Protein AF-A0A1M7YVR8-F1 (afdb_monomer_lite)

Secondary structure (DSSP, 8-state):
----HHHHHHHHHTT-SSPPPHHHHHHHHHHHHH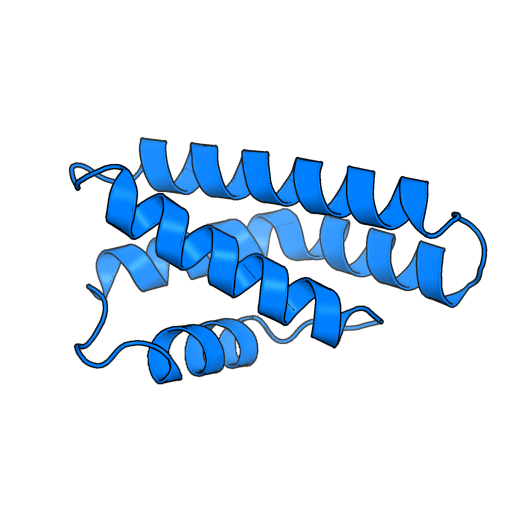HHHHHHHHHHHHHTTSS-HHHHHHHHHHHHHHHHHHHHHH--S-HHHHHHHHHHHHHHHHHHH-

Organism: NCBI:txid1117707

Foldseek 3Di:
DADDLVVLLVVLQVPDPDGDPPQLSVQLSVLCVVCRVVLQVLLVCVVVVVDDPVVSVVSLVVSLVSSLVSSVVSDPDDSVVSNSSSVSSSVVSVVVSD

Structure (mmCIF, N/CA/C/O backbone):
data_AF-A0A1M7YVR8-F1
#
_entry.id   AF-A0A1M7YVR8-F1
#
loop_
_atom_site.group_PDB
_atom_site.id
_atom_site.type_symbol
_atom_site.label_atom_id
_atom_site.label_alt_id
_atom_site.label_comp_id
_atom_site.label_asym_id
_atom_site.label_entity_id
_atom_site.label_seq_id
_atom_site.pdbx_PDB_ins_code
_atom_site.Cartn_x
_atom_site.Cartn_y
_atom_site.Cartn_z
_atom_site.occupancy
_atom_site.B_iso_or_equiv
_atom_site.auth_seq_id
_atom_site.auth_comp_id
_atom_site.auth_asym_id
_atom_site.auth_atom_id
_atom_site.pdbx_PDB_model_num
ATOM 1 N N . MET A 1 1 ? -0.556 -6.176 14.663 1.00 82.00 1 MET A N 1
ATOM 2 C CA . MET A 1 1 ? -0.876 -6.859 13.388 1.00 82.00 1 MET A CA 1
ATOM 3 C C . MET A 1 1 ? 0.423 -7.009 12.608 1.00 82.00 1 MET A C 1
ATOM 5 O O . MET A 1 1 ? 1.267 -6.149 12.797 1.00 82.00 1 MET A O 1
ATOM 9 N N . HIS A 1 2 ? 0.621 -8.069 11.817 1.00 87.50 2 HIS A N 1
ATOM 10 C CA . HIS A 1 2 ? 1.848 -8.237 11.023 1.00 87.50 2 HIS A CA 1
ATOM 11 C C . HIS A 1 2 ? 1.516 -8.427 9.542 1.00 87.50 2 HIS A C 1
ATOM 13 O O . HIS A 1 2 ? 0.673 -9.264 9.214 1.00 87.50 2 HIS A O 1
ATOM 19 N N . ILE A 1 3 ? 2.173 -7.663 8.668 1.00 88.94 3 ILE A N 1
ATOM 20 C CA . ILE A 1 3 ? 2.003 -7.725 7.212 1.00 88.94 3 ILE A CA 1
ATOM 21 C C . ILE A 1 3 ? 3.133 -8.568 6.614 1.00 88.94 3 ILE A C 1
ATOM 23 O O . ILE A 1 3 ? 4.311 -8.294 6.824 1.00 88.94 3 ILE A O 1
ATOM 27 N N . SER A 1 4 ? 2.786 -9.575 5.811 1.00 94.00 4 SER A N 1
ATOM 28 C CA . SER A 1 4 ? 3.769 -10.324 5.020 1.00 94.00 4 SER A CA 1
ATOM 29 C C . SER A 1 4 ? 3.911 -9.694 3.636 1.00 94.00 4 SER A C 1
ATOM 31 O O . SER A 1 4 ? 3.072 -9.921 2.765 1.00 94.00 4 SER A O 1
ATOM 33 N N . ILE A 1 5 ? 4.977 -8.918 3.424 1.00 93.75 5 ILE A N 1
ATOM 34 C CA . ILE A 1 5 ? 5.234 -8.239 2.143 1.00 93.75 5 ILE A CA 1
ATOM 35 C C . ILE A 1 5 ? 5.359 -9.251 1.003 1.00 93.75 5 ILE A C 1
ATOM 37 O O . ILE A 1 5 ? 4.734 -9.065 -0.035 1.00 93.75 5 ILE A O 1
ATOM 41 N N . ASP A 1 6 ? 6.075 -10.358 1.204 1.00 93.31 6 ASP A N 1
ATOM 42 C CA . ASP A 1 6 ? 6.231 -11.395 0.175 1.00 93.31 6 ASP A CA 1
ATOM 43 C C . ASP A 1 6 ? 4.880 -11.970 -0.275 1.00 93.31 6 ASP A C 1
ATOM 45 O O . ASP A 1 6 ? 4.662 -12.226 -1.462 1.00 93.31 6 ASP A O 1
ATOM 49 N N . ASN A 1 7 ? 3.932 -12.117 0.656 1.00 93.56 7 ASN A N 1
ATOM 50 C CA . ASN A 1 7 ? 2.577 -12.549 0.335 1.00 93.56 7 ASN A CA 1
ATOM 51 C C . ASN A 1 7 ? 1.789 -11.468 -0.427 1.00 93.56 7 ASN A C 1
ATOM 53 O O . ASN A 1 7 ? 1.032 -11.801 -1.337 1.00 93.56 7 ASN A O 1
ATOM 57 N N . ILE A 1 8 ? 1.970 -10.185 -0.095 1.00 94.06 8 ILE A N 1
ATOM 58 C CA . ILE A 1 8 ? 1.371 -9.073 -0.852 1.00 94.06 8 ILE A CA 1
ATOM 59 C C . ILE A 1 8 ? 1.910 -9.062 -2.286 1.00 94.06 8 ILE A C 1
ATOM 61 O O . ILE A 1 8 ? 1.120 -9.065 -3.225 1.00 94.06 8 ILE A O 1
ATOM 65 N N . ILE A 1 9 ? 3.230 -9.144 -2.470 1.00 93.12 9 ILE A N 1
ATOM 66 C CA . ILE A 1 9 ? 3.871 -9.193 -3.793 1.00 93.12 9 ILE A CA 1
ATOM 67 C C . ILE A 1 9 ? 3.372 -10.394 -4.605 1.00 93.12 9 ILE A C 1
ATOM 69 O O . ILE A 1 9 ? 3.012 -10.245 -5.773 1.00 93.12 9 ILE A O 1
ATOM 73 N N . THR A 1 10 ? 3.281 -11.569 -3.976 1.00 93.56 10 THR A N 1
ATOM 74 C CA . THR A 1 10 ? 2.759 -12.786 -4.615 1.00 93.56 10 THR A CA 1
ATOM 75 C C . THR A 1 10 ? 1.317 -12.594 -5.091 1.00 93.56 10 THR A C 1
ATOM 77 O O . THR A 1 10 ? 0.984 -12.955 -6.220 1.00 93.56 10 THR A O 1
ATOM 80 N N . GLN A 1 11 ? 0.460 -11.995 -4.259 1.00 93.06 11 GLN A N 1
ATOM 81 C CA . GLN A 1 11 ? -0.928 -11.713 -4.624 1.00 93.06 11 GLN A CA 1
ATOM 82 C C . GLN A 1 11 ? -1.036 -10.668 -5.734 1.00 93.06 11 GLN A C 1
ATOM 84 O O . GLN A 1 11 ? -1.843 -10.852 -6.638 1.00 93.06 11 GLN A O 1
ATOM 89 N N . VAL A 1 12 ? -0.220 -9.611 -5.700 1.00 91.94 12 VAL A N 1
ATOM 90 C CA . VAL A 1 12 ? -0.171 -8.596 -6.761 1.00 91.94 12 VAL A CA 1
ATOM 91 C C . VAL A 1 12 ? 0.198 -9.255 -8.085 1.00 91.94 12 VAL A C 1
ATOM 93 O O . VAL A 1 12 ? -0.532 -9.106 -9.058 1.00 91.94 12 VAL A O 1
ATOM 96 N N . GLN A 1 13 ? 1.272 -10.047 -8.123 1.00 90.12 13 GLN A N 1
ATOM 97 C CA . GLN A 1 13 ? 1.730 -10.705 -9.347 1.00 90.12 13 GLN A CA 1
ATOM 98 C C . GLN A 1 13 ? 0.706 -11.702 -9.909 1.00 90.12 13 GLN A C 1
ATOM 100 O O . GLN A 1 13 ? 0.576 -11.817 -11.125 1.00 90.12 13 GLN A O 1
ATOM 105 N N . ALA A 1 14 ? -0.056 -12.380 -9.047 1.00 92.19 14 ALA A N 1
ATOM 106 C CA . ALA A 1 14 ? -1.099 -13.318 -9.460 1.00 92.19 14 ALA A CA 1
ATOM 107 C C . ALA A 1 14 ? -2.303 -12.659 -10.168 1.00 92.19 14 ALA A C 1
ATOM 109 O O . ALA A 1 14 ? -3.118 -13.370 -10.751 1.00 92.19 14 ALA A O 1
ATOM 110 N N . GLN A 1 15 ? -2.439 -11.331 -10.112 1.00 90.50 15 GLN A N 1
ATOM 111 C CA . GLN A 1 15 ? -3.542 -10.587 -10.740 1.00 90.50 15 GLN A CA 1
ATOM 112 C C . GLN A 1 15 ? -3.194 -10.043 -12.133 1.00 90.50 15 GLN A C 1
ATOM 114 O O . GLN A 1 15 ? -4.042 -9.414 -12.764 1.00 90.50 15 GLN A O 1
ATOM 119 N N . PHE A 1 16 ? -1.967 -10.256 -12.618 1.00 85.69 16 PHE A N 1
ATOM 120 C CA . PHE A 1 16 ? -1.553 -9.844 -13.959 1.00 85.69 16 PHE A CA 1
ATOM 121 C C . PHE A 1 16 ? -1.445 -11.056 -14.884 1.00 85.69 16 PHE A C 1
ATOM 123 O O . PHE A 1 16 ? -0.803 -12.051 -14.553 1.00 85.69 16 PHE A O 1
ATOM 130 N N . ASP A 1 17 ? -2.014 -10.939 -16.086 1.00 83.56 17 ASP A N 1
ATOM 131 C CA . ASP A 1 17 ? -1.937 -11.980 -17.123 1.00 83.56 17 ASP A CA 1
ATOM 132 C C . ASP A 1 17 ? -0.505 -12.192 -17.645 1.00 83.56 17 ASP A C 1
ATOM 134 O O . ASP A 1 17 ? -0.172 -13.244 -18.189 1.00 83.56 17 ASP A O 1
ATOM 138 N N . SER A 1 18 ? 0.348 -11.174 -17.508 1.00 84.00 18 SER A N 1
ATOM 139 C CA . SER A 1 18 ? 1.758 -11.202 -17.895 1.00 84.00 18 SER A CA 1
ATOM 140 C C . SER A 1 18 ? 2.648 -10.904 -16.689 1.00 84.00 18 SER A C 1
ATOM 142 O O . SER A 1 18 ? 2.278 -10.070 -15.860 1.00 84.00 18 SER A O 1
ATOM 144 N N . PRO A 1 19 ? 3.834 -11.534 -16.578 1.00 83.12 19 PRO A N 1
ATOM 145 C CA . PRO A 1 19 ? 4.745 -11.264 -15.476 1.00 83.12 19 PRO A CA 1
ATOM 146 C C . PRO A 1 19 ? 5.146 -9.789 -15.435 1.00 83.12 19 PRO A C 1
ATOM 148 O O . PRO A 1 19 ? 5.625 -9.243 -16.430 1.00 83.12 19 PRO A O 1
ATOM 151 N N . LEU A 1 20 ? 4.999 -9.169 -14.265 1.00 85.81 20 LEU A N 1
ATOM 152 C CA . LEU A 1 20 ? 5.542 -7.839 -14.021 1.00 85.81 20 LEU A CA 1
ATOM 153 C C . LEU A 1 20 ? 7.077 -7.861 -14.121 1.00 85.81 20 LEU A C 1
ATOM 155 O O . LEU A 1 20 ? 7.704 -8.866 -13.760 1.00 85.81 20 LEU A O 1
ATOM 159 N N . PRO A 1 21 ? 7.712 -6.761 -14.566 1.00 86.06 21 PRO A N 1
ATOM 160 C CA . PRO A 1 21 ? 9.165 -6.656 -14.570 1.00 86.06 21 PRO A CA 1
ATOM 161 C C . PRO A 1 21 ? 9.742 -6.903 -13.170 1.00 86.06 21 PRO A C 1
ATOM 163 O O . PRO A 1 21 ? 9.290 -6.315 -12.189 1.00 86.06 21 PRO A O 1
ATOM 166 N N . GLY A 1 22 ? 10.790 -7.726 -13.065 1.00 85.56 22 GLY A N 1
ATOM 167 C CA . GLY A 1 22 ? 11.422 -8.021 -11.770 1.00 85.56 22 GLY A CA 1
ATOM 168 C C . GLY A 1 22 ? 11.940 -6.770 -11.049 1.00 85.56 22 GLY A C 1
ATOM 169 O O . GLY A 1 22 ? 11.874 -6.691 -9.826 1.00 85.56 22 GLY A O 1
ATOM 170 N N . SER A 1 23 ? 12.376 -5.755 -11.803 1.00 85.50 23 SER A N 1
ATOM 171 C CA . SER A 1 23 ? 12.748 -4.445 -11.258 1.00 85.50 23 SER A CA 1
ATOM 172 C C . SER A 1 23 ? 11.565 -3.742 -10.588 1.00 85.50 23 SER A C 1
ATOM 174 O O . SER A 1 23 ? 11.705 -3.257 -9.470 1.00 85.50 23 SER A O 1
ATOM 176 N N . MET A 1 24 ? 10.385 -3.752 -11.211 1.00 87.00 24 MET A N 1
ATOM 177 C CA . MET A 1 24 ? 9.165 -3.168 -10.648 1.00 87.00 24 MET A CA 1
ATOM 178 C C . MET A 1 24 ? 8.760 -3.860 -9.343 1.00 87.00 24 MET A C 1
ATOM 180 O O . MET A 1 24 ? 8.460 -3.178 -8.366 1.00 87.00 24 MET A O 1
ATOM 184 N N . LEU A 1 25 ? 8.819 -5.194 -9.303 1.00 89.50 25 LEU A N 1
ATOM 185 C CA . LEU A 1 25 ? 8.527 -5.962 -8.089 1.00 89.50 25 LEU A CA 1
ATOM 186 C C . LEU A 1 25 ? 9.534 -5.671 -6.970 1.00 89.50 25 LEU A C 1
ATOM 188 O O . LEU A 1 25 ? 9.130 -5.489 -5.827 1.00 89.50 25 LEU A O 1
ATOM 192 N N . SER A 1 26 ? 10.827 -5.566 -7.294 1.00 89.81 26 SER A N 1
ATOM 193 C CA . SER A 1 26 ? 11.864 -5.253 -6.300 1.00 89.81 26 SER A CA 1
ATOM 194 C C . SER A 1 26 ? 11.715 -3.853 -5.698 1.00 89.81 26 SER A C 1
ATOM 196 O O . SER A 1 26 ? 11.898 -3.674 -4.493 1.00 89.81 26 SER A O 1
ATOM 198 N N . VAL A 1 27 ? 11.333 -2.866 -6.517 1.00 90.12 27 VAL A N 1
ATOM 199 C CA . VAL A 1 27 ? 11.064 -1.500 -6.055 1.00 90.12 27 VAL A CA 1
ATOM 200 C C . VAL A 1 27 ? 9.825 -1.494 -5.170 1.00 90.12 27 VAL A C 1
ATOM 202 O O . VAL A 1 27 ? 9.900 -1.000 -4.052 1.00 90.12 27 VAL A O 1
ATOM 205 N N . LEU A 1 28 ? 8.727 -2.118 -5.612 1.00 92.06 28 LEU A N 1
ATOM 206 C CA . LEU A 1 28 ? 7.508 -2.236 -4.810 1.00 92.06 28 LEU A CA 1
ATOM 207 C C . LEU A 1 28 ? 7.784 -2.902 -3.456 1.00 92.06 28 LEU A C 1
ATOM 209 O O . LEU A 1 28 ? 7.336 -2.411 -2.426 1.00 92.06 28 LEU A O 1
ATOM 213 N N . GLN A 1 29 ? 8.544 -3.998 -3.442 1.00 94.00 29 GLN A N 1
ATOM 214 C CA . GLN A 1 29 ? 8.903 -4.705 -2.214 1.00 94.00 29 GLN A CA 1
ATOM 215 C C . GLN A 1 29 ? 9.720 -3.819 -1.267 1.00 94.00 29 GLN A C 1
ATOM 217 O O . GLN A 1 29 ? 9.473 -3.823 -0.064 1.00 94.00 29 GLN A O 1
ATOM 222 N N . THR A 1 30 ? 10.656 -3.034 -1.805 1.00 93.19 30 THR A N 1
ATOM 223 C CA . THR A 1 30 ? 11.465 -2.090 -1.018 1.00 93.19 30 THR A CA 1
ATOM 224 C C . THR A 1 30 ? 10.604 -0.966 -0.443 1.00 93.19 30 THR A C 1
ATOM 226 O O . THR A 1 30 ? 10.680 -0.695 0.752 1.00 93.19 30 THR A O 1
ATOM 229 N N . SER A 1 31 ? 9.739 -0.362 -1.259 1.00 93.00 31 SER A N 1
ATOM 230 C CA . SER A 1 31 ? 8.801 0.679 -0.825 1.00 93.00 31 SER A CA 1
ATOM 231 C C . SER A 1 31 ? 7.852 0.185 0.265 1.00 93.00 31 SER A C 1
ATOM 233 O O . SER A 1 31 ? 7.688 0.825 1.299 1.00 93.00 31 SER A O 1
ATOM 235 N N . LEU A 1 32 ? 7.283 -1.010 0.096 1.00 94.56 32 LEU A N 1
ATOM 236 C CA . LEU A 1 32 ? 6.429 -1.619 1.115 1.00 94.56 32 LEU A CA 1
ATOM 237 C C . LEU A 1 32 ? 7.188 -1.944 2.404 1.00 94.56 32 LEU A C 1
ATOM 239 O O . LEU A 1 32 ? 6.607 -1.841 3.478 1.00 94.56 32 LEU A O 1
ATOM 243 N N . ALA A 1 33 ? 8.465 -2.327 2.320 1.00 94.56 33 ALA A N 1
ATOM 244 C CA . ALA A 1 33 ? 9.291 -2.576 3.500 1.00 94.56 33 ALA A CA 1
ATOM 245 C C . ALA A 1 33 ? 9.566 -1.295 4.293 1.00 94.56 33 ALA A C 1
ATOM 247 O O . ALA A 1 33 ? 9.549 -1.331 5.523 1.00 94.56 33 ALA A O 1
ATOM 248 N N . ASN A 1 34 ? 9.757 -0.168 3.605 1.00 93.69 34 ASN A N 1
ATOM 249 C CA . ASN A 1 34 ? 9.916 1.135 4.247 1.00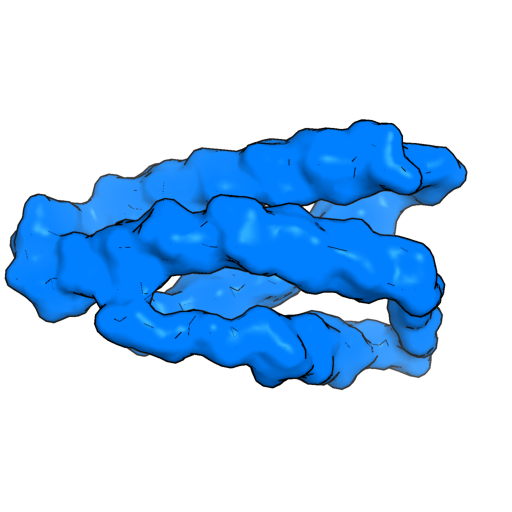 93.69 34 ASN A CA 1
ATOM 250 C C . ASN A 1 34 ? 8.631 1.563 4.972 1.00 93.69 34 ASN A C 1
ATOM 252 O O . ASN A 1 34 ? 8.695 1.994 6.123 1.00 93.69 34 ASN A O 1
ATOM 256 N N . GLU A 1 35 ? 7.471 1.364 4.340 1.00 94.25 35 GLU A N 1
ATOM 257 C CA . GLU A 1 35 ? 6.174 1.782 4.893 1.00 94.25 35 GLU A CA 1
ATOM 258 C C . GLU A 1 35 ? 5.500 0.741 5.799 1.00 94.25 35 GLU A C 1
ATOM 260 O O . GLU A 1 35 ? 4.463 1.011 6.413 1.00 94.25 35 GLU A O 1
ATOM 265 N N . GLN A 1 36 ? 6.084 -0.451 5.953 1.00 94.38 36 GLN A N 1
ATOM 266 C CA . GLN A 1 36 ? 5.482 -1.550 6.713 1.00 94.38 36 GLN A CA 1
ATOM 267 C C . GLN A 1 36 ? 5.107 -1.139 8.140 1.00 94.38 36 GLN A C 1
ATOM 269 O O . GLN A 1 36 ? 4.009 -1.447 8.605 1.00 94.38 36 GLN A O 1
ATOM 274 N N . GLY A 1 37 ? 5.995 -0.423 8.836 1.00 94.81 37 GLY A N 1
ATOM 275 C CA . GLY A 1 37 ? 5.746 0.010 10.211 1.00 94.81 37 GLY A CA 1
ATOM 276 C C . GLY A 1 37 ? 4.580 0.997 10.326 1.00 94.81 37 GLY A C 1
ATOM 277 O O . GLY A 1 37 ? 3.809 0.929 11.289 1.00 94.81 37 GLY A O 1
ATOM 278 N N . ALA A 1 38 ? 4.416 1.880 9.337 1.00 94.75 38 ALA A N 1
ATOM 279 C CA . ALA A 1 38 ? 3.304 2.823 9.273 1.00 94.75 38 ALA A CA 1
ATOM 280 C C . ALA A 1 38 ? 1.981 2.088 9.007 1.00 94.75 38 ALA A C 1
ATOM 282 O O . ALA A 1 38 ? 1.015 2.269 9.750 1.00 94.75 38 ALA A O 1
ATOM 283 N N . LEU A 1 39 ? 1.967 1.179 8.029 1.00 95.44 39 LEU A N 1
ATOM 284 C CA . LEU A 1 39 ? 0.799 0.367 7.675 1.00 95.44 39 LEU A CA 1
ATOM 285 C C . LEU A 1 39 ? 0.344 -0.547 8.826 1.00 95.44 39 LEU A C 1
ATOM 287 O O . LEU A 1 39 ? -0.847 -0.620 9.136 1.00 95.44 39 LEU A O 1
ATOM 291 N N . GLU A 1 40 ? 1.278 -1.217 9.507 1.00 95.44 40 GLU A N 1
ATOM 292 C CA . GLU A 1 40 ? 0.975 -2.067 10.667 1.00 95.44 40 GLU A CA 1
ATOM 293 C C . GLU A 1 40 ? 0.430 -1.253 11.849 1.00 95.44 40 GLU A C 1
ATOM 295 O O . GLU A 1 40 ? -0.487 -1.703 12.551 1.00 95.44 40 GLU A O 1
ATOM 300 N N . SER A 1 41 ? 0.968 -0.048 12.059 1.00 95.19 41 SER A N 1
ATOM 301 C CA . SER A 1 41 ? 0.489 0.880 13.087 1.00 95.19 41 SER A CA 1
ATOM 302 C C . SER A 1 41 ? -0.924 1.370 12.775 1.00 95.19 41 SER A C 1
ATOM 304 O O . SER A 1 41 ? -1.779 1.366 13.662 1.00 95.19 41 SER A O 1
ATOM 306 N N . LEU A 1 42 ? -1.193 1.711 11.512 1.00 95.25 42 LEU A N 1
ATOM 307 C CA . LEU A 1 42 ? -2.501 2.147 11.027 1.00 95.25 42 LEU A CA 1
ATOM 308 C C . LEU A 1 42 ? -3.564 1.050 11.208 1.00 95.25 42 LEU A C 1
ATOM 310 O O . LEU A 1 42 ? -4.606 1.295 11.816 1.00 95.25 42 LEU A O 1
ATOM 314 N N . GLY A 1 43 ? -3.275 -0.181 10.768 1.00 94.19 43 GLY A N 1
ATOM 315 C CA . GLY A 1 43 ? -4.176 -1.326 10.953 1.00 94.19 43 GLY A CA 1
ATOM 316 C C . GLY A 1 43 ? -4.406 -1.668 12.426 1.00 94.19 43 GLY A C 1
ATOM 317 O O . GLY A 1 43 ? -5.527 -1.953 12.840 1.00 94.19 43 GLY A O 1
ATOM 318 N N . THR A 1 44 ? -3.368 -1.569 13.263 1.00 95.56 44 THR A N 1
ATOM 319 C CA . THR A 1 44 ? -3.504 -1.795 14.711 1.00 95.56 44 THR A CA 1
ATOM 320 C C . THR A 1 44 ? -4.363 -0.714 15.377 1.00 95.56 44 THR A C 1
ATOM 322 O O . THR A 1 44 ? -5.205 -1.037 16.218 1.00 95.56 44 THR A O 1
ATOM 325 N N . ALA A 1 45 ? -4.196 0.557 15.002 1.00 95.25 45 ALA A N 1
ATOM 32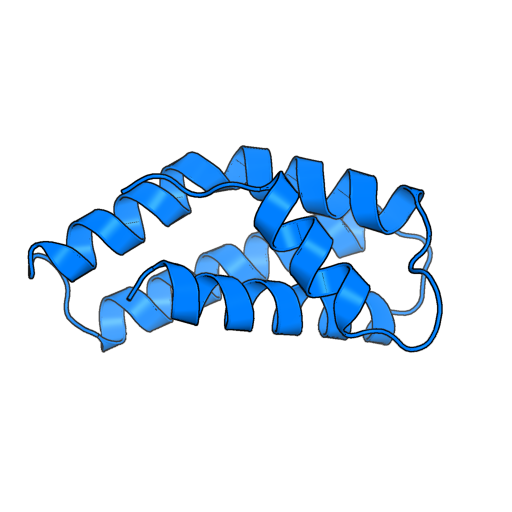6 C CA . ALA A 1 45 ? -5.012 1.658 15.510 1.00 95.25 45 ALA A CA 1
ATOM 327 C C . ALA A 1 45 ? -6.489 1.499 15.118 1.00 95.25 45 ALA A C 1
ATOM 329 O O . ALA A 1 45 ? -7.370 1.701 15.954 1.00 95.25 45 ALA A O 1
ATOM 330 N N . PHE A 1 46 ? -6.766 1.070 13.885 1.00 95.75 46 PHE A N 1
ATOM 331 C CA . PHE A 1 46 ? -8.132 0.817 13.433 1.00 95.75 46 PHE A CA 1
ATOM 332 C C . PHE A 1 46 ? -8.761 -0.388 14.144 1.00 95.75 46 PHE A C 1
ATOM 334 O O . PHE A 1 46 ? -9.846 -0.272 14.710 1.00 95.75 46 PHE A O 1
ATOM 341 N N . ALA A 1 47 ? -8.048 -1.517 14.220 1.00 93.56 47 ALA A N 1
ATOM 342 C CA . ALA A 1 47 ? -8.529 -2.730 14.887 1.00 93.56 47 ALA A CA 1
ATOM 343 C C . ALA A 1 47 ? -8.787 -2.539 16.394 1.00 93.56 47 ALA A C 1
ATOM 345 O O . ALA A 1 47 ? -9.631 -3.218 16.976 1.00 93.56 47 ALA A O 1
ATOM 346 N N . SER A 1 48 ? -8.071 -1.611 17.033 1.00 94.88 48 SER A N 1
ATOM 347 C CA . SER A 1 48 ? -8.284 -1.240 18.439 1.00 94.88 48 SER A CA 1
ATOM 348 C C . SER A 1 48 ? -9.380 -0.187 18.644 1.00 94.88 48 SER A C 1
ATOM 350 O O . SER A 1 48 ? -9.695 0.133 19.788 1.00 94.88 48 SER A O 1
ATOM 352 N N . GLY A 1 49 ? -9.978 0.337 17.568 1.00 95.44 49 GLY A N 1
ATOM 353 C CA . GLY A 1 49 ? -10.998 1.387 17.626 1.00 95.44 49 GLY A CA 1
ATOM 354 C C . GLY A 1 49 ? -10.453 2.766 18.009 1.00 95.44 49 GLY A C 1
ATOM 355 O O . GLY A 1 49 ? -11.233 3.641 18.376 1.00 95.44 49 GLY A O 1
ATOM 356 N N . ASN A 1 50 ? -9.132 2.963 17.939 1.00 96.75 50 ASN A N 1
ATOM 357 C CA . ASN A 1 50 ? -8.482 4.238 18.258 1.00 96.75 50 ASN A CA 1
ATOM 358 C C . ASN A 1 50 ? -8.649 5.280 17.147 1.00 96.75 50 ASN A C 1
ATOM 360 O O . ASN A 1 50 ? -8.518 6.472 17.411 1.00 96.75 50 ASN A O 1
ATOM 364 N N . ILE A 1 51 ? -8.915 4.826 15.922 1.00 97.00 51 ILE A N 1
ATOM 365 C CA . ILE A 1 51 ? -9.235 5.668 14.771 1.00 97.00 51 ILE A CA 1
ATOM 366 C C . ILE A 1 51 ? -10.511 5.161 14.104 1.00 97.00 51 ILE A C 1
ATOM 368 O O . ILE A 1 51 ? -10.828 3.968 14.130 1.00 97.00 51 ILE A O 1
ATOM 372 N N . SER A 1 52 ? -11.249 6.081 13.503 1.00 96.88 52 SER A N 1
ATOM 373 C CA . SER A 1 52 ? -12.413 5.799 12.673 1.00 96.88 52 SER A CA 1
ATOM 374 C C . SER A 1 52 ? -12.020 5.167 11.333 1.00 96.88 52 SER A C 1
ATOM 376 O O . SER A 1 52 ? -10.858 5.161 10.923 1.00 96.88 52 SER A O 1
ATOM 378 N N . ARG A 1 53 ? -13.021 4.652 10.610 1.00 93.94 53 ARG A N 1
ATOM 379 C CA . ARG A 1 53 ? -12.835 4.139 9.244 1.00 93.94 53 ARG A CA 1
ATOM 380 C C . ARG A 1 53 ? -12.328 5.220 8.285 1.00 93.94 53 ARG A C 1
ATOM 382 O O . ARG A 1 53 ? -11.462 4.932 7.475 1.00 93.94 53 ARG A O 1
ATOM 389 N N . GLU A 1 54 ? -12.835 6.444 8.400 1.00 96.25 54 GLU A N 1
ATOM 390 C CA . GLU A 1 54 ? -12.422 7.567 7.549 1.00 96.25 54 GLU A CA 1
ATOM 391 C C . GLU A 1 54 ? -10.951 7.944 7.783 1.00 96.25 54 GLU A C 1
ATOM 393 O O . GLU A 1 54 ? -10.198 8.160 6.833 1.00 96.25 54 GLU A O 1
ATOM 398 N N . GLU A 1 55 ? -10.511 7.959 9.044 1.00 96.69 55 GLU A N 1
ATOM 399 C CA . GLU A 1 55 ? -9.106 8.196 9.400 1.00 96.69 55 GLU A CA 1
ATOM 400 C C . GLU A 1 55 ? -8.194 7.070 8.904 1.00 96.69 55 GLU A C 1
ATOM 402 O O . GLU A 1 55 ? -7.098 7.340 8.413 1.00 96.69 55 GLU A O 1
ATOM 407 N N . PHE A 1 56 ? -8.655 5.817 8.981 1.00 96.12 56 PHE A N 1
ATOM 408 C CA . PHE A 1 56 ? -7.941 4.676 8.416 1.00 96.12 56 PHE A CA 1
ATOM 409 C C . PHE A 1 56 ? -7.798 4.793 6.892 1.00 96.12 56 PHE A C 1
ATOM 411 O O . PHE A 1 56 ? -6.688 4.694 6.377 1.00 96.12 56 PHE A O 1
ATOM 418 N N . GLU A 1 57 ? -8.890 5.058 6.171 1.00 94.75 57 GLU A N 1
ATOM 419 C CA . GLU A 1 57 ? -8.889 5.207 4.708 1.00 94.75 57 GLU A CA 1
ATOM 420 C C . GLU A 1 57 ? -8.007 6.383 4.261 1.00 94.75 57 GLU A C 1
ATOM 422 O O . GLU A 1 57 ? -7.226 6.253 3.319 1.00 94.75 57 GLU A O 1
ATOM 427 N N . THR A 1 58 ? -8.049 7.502 4.991 1.00 96.06 58 THR A N 1
ATOM 428 C CA . THR A 1 58 ? -7.178 8.663 4.750 1.00 96.06 58 THR A CA 1
ATOM 429 C C . THR A 1 58 ? -5.705 8.324 4.977 1.00 96.06 58 THR A C 1
ATOM 431 O O . THR A 1 58 ? -4.849 8.702 4.175 1.00 96.06 58 THR A O 1
ATOM 434 N N . GLY A 1 59 ? -5.392 7.607 6.061 1.00 95.50 59 GLY A N 1
ATOM 435 C CA . GLY A 1 59 ? -4.035 7.142 6.341 1.00 95.50 59 GLY A CA 1
ATOM 436 C C . GLY A 1 59 ? -3.528 6.191 5.260 1.00 95.50 59 GLY A C 1
ATOM 437 O O . GLY A 1 59 ? -2.410 6.343 4.778 1.00 95.50 59 GLY A O 1
ATOM 438 N N . LEU A 1 60 ? -4.372 5.265 4.812 1.00 95.81 60 LEU A N 1
ATOM 439 C CA . LEU A 1 60 ? -4.011 4.291 3.791 1.00 95.81 60 LEU A CA 1
ATOM 440 C C . LEU A 1 60 ? -3.766 4.962 2.431 1.00 95.81 60 LEU A C 1
ATOM 442 O O . LEU A 1 60 ? -2.794 4.637 1.751 1.00 95.81 60 LEU A O 1
ATOM 446 N N . GLU A 1 61 ? -4.596 5.938 2.054 1.00 96.25 61 GLU A N 1
ATOM 447 C CA . GLU A 1 61 ? -4.406 6.730 0.833 1.00 96.25 61 GLU A CA 1
ATOM 448 C C . GLU A 1 61 ? -3.136 7.593 0.904 1.00 96.25 61 GLU A C 1
ATOM 450 O O . GLU A 1 61 ? -2.448 7.784 -0.100 1.00 96.25 61 GLU A O 1
ATOM 455 N N . ARG A 1 62 ? -2.762 8.092 2.088 1.00 94.62 62 ARG A N 1
ATOM 456 C CA . ARG A 1 62 ? -1.480 8.780 2.269 1.00 94.62 62 ARG A CA 1
ATOM 457 C C . ARG A 1 62 ? -0.305 7.848 1.971 1.00 94.62 62 ARG A C 1
ATOM 459 O O . ARG A 1 62 ? 0.543 8.220 1.162 1.00 94.62 62 ARG A O 1
ATOM 466 N N . GLU A 1 63 ? -0.273 6.658 2.568 1.00 95.38 63 GLU A N 1
ATOM 467 C CA . GLU A 1 63 ? 0.821 5.702 2.334 1.00 95.38 63 GLU A CA 1
ATOM 468 C C . GLU A 1 63 ? 0.868 5.235 0.875 1.00 95.38 63 GLU A C 1
ATOM 470 O O . GLU A 1 63 ? 1.936 5.093 0.280 1.00 95.38 63 GLU A O 1
ATOM 475 N N . LYS A 1 64 ? -0.297 5.108 0.236 1.00 95.94 64 LYS A N 1
ATOM 476 C CA . LYS A 1 64 ? -0.399 4.828 -1.197 1.00 95.94 64 LYS A CA 1
ATOM 477 C C . LYS A 1 64 ? 0.281 5.887 -2.054 1.00 95.94 64 LYS A C 1
ATOM 479 O O . LYS A 1 64 ? 0.981 5.550 -3.009 1.00 95.94 64 LYS A O 1
ATOM 484 N N . ASN A 1 65 ? 0.089 7.162 -1.726 1.00 93.94 65 ASN A N 1
ATOM 485 C CA . ASN A 1 65 ? 0.716 8.265 -2.450 1.00 93.94 65 ASN A CA 1
ATOM 486 C C . ASN A 1 65 ? 2.237 8.297 -2.247 1.00 93.94 65 ASN A C 1
ATOM 488 O O . ASN A 1 65 ? 2.963 8.600 -3.197 1.00 93.94 65 ASN A O 1
ATOM 492 N N . VAL A 1 66 ? 2.725 7.930 -1.057 1.00 93.81 66 VAL A N 1
ATOM 493 C CA . VAL A 1 66 ? 4.165 7.773 -0.796 1.00 93.81 66 VAL A CA 1
ATOM 494 C C . VAL A 1 66 ? 4.742 6.671 -1.681 1.00 93.81 66 VAL A C 1
ATOM 496 O O . VAL A 1 66 ? 5.617 6.953 -2.499 1.00 93.81 66 VAL A O 1
ATOM 499 N N . VAL A 1 67 ? 4.180 5.460 -1.624 1.00 92.88 67 VAL A N 1
ATOM 500 C CA . VAL A 1 67 ? 4.646 4.323 -2.438 1.00 92.88 67 VAL A CA 1
ATOM 501 C C . VAL A 1 67 ? 4.544 4.621 -3.936 1.00 92.88 67 VAL A C 1
ATOM 503 O O . VAL A 1 67 ? 5.453 4.283 -4.689 1.00 92.88 67 VAL A O 1
ATOM 506 N N . THR A 1 68 ? 3.482 5.300 -4.385 1.00 91.31 68 THR A N 1
ATOM 507 C CA . THR A 1 68 ? 3.354 5.740 -5.786 1.00 91.31 68 THR A CA 1
ATOM 508 C C . THR A 1 68 ? 4.517 6.641 -6.181 1.00 91.31 68 THR A C 1
ATOM 510 O O . THR A 1 68 ? 5.175 6.382 -7.184 1.00 91.31 68 THR A O 1
ATOM 513 N N . THR A 1 69 ? 4.804 7.660 -5.369 1.00 90.38 69 THR A N 1
ATOM 514 C CA . THR A 1 69 ? 5.879 8.624 -5.635 1.00 90.38 69 THR A CA 1
ATOM 515 C C . THR A 1 69 ? 7.243 7.941 -5.660 1.00 90.38 69 THR A C 1
ATOM 517 O O . THR A 1 69 ? 8.070 8.233 -6.526 1.00 90.38 69 THR A O 1
ATOM 520 N N . GLU A 1 70 ? 7.490 7.010 -4.738 1.00 89.12 70 GLU A N 1
ATOM 521 C CA . GLU A 1 70 ? 8.709 6.209 -4.748 1.00 89.12 70 GLU A CA 1
ATOM 522 C C . GLU A 1 70 ? 8.799 5.393 -6.041 1.00 89.12 70 GLU A C 1
ATOM 524 O O . GLU A 1 70 ? 9.762 5.533 -6.791 1.00 89.12 70 GLU A O 1
ATOM 529 N N . MET A 1 71 ? 7.775 4.610 -6.379 1.00 88.62 71 MET A N 1
ATOM 530 C CA . MET A 1 71 ? 7.794 3.788 -7.589 1.00 88.62 71 MET A CA 1
ATOM 531 C C . MET A 1 71 ? 7.966 4.603 -8.878 1.00 88.62 71 MET A C 1
ATOM 533 O O . MET A 1 71 ? 8.719 4.175 -9.755 1.00 88.62 71 MET A O 1
ATOM 537 N N . GLU A 1 72 ? 7.319 5.767 -8.983 1.00 86.94 72 GLU A N 1
ATOM 538 C CA . GLU A 1 72 ? 7.480 6.712 -10.099 1.00 86.94 72 GLU A CA 1
ATOM 539 C C . GLU A 1 72 ? 8.911 7.279 -10.153 1.00 86.94 72 GLU A C 1
ATOM 541 O O . GLU A 1 72 ? 9.492 7.391 -11.228 1.00 86.94 72 GLU A O 1
ATOM 546 N N . THR A 1 73 ? 9.534 7.559 -9.002 1.00 83.88 73 THR A N 1
ATOM 547 C CA . THR A 1 73 ? 10.928 8.041 -8.931 1.00 83.88 73 THR A CA 1
ATOM 548 C C . THR A 1 73 ? 11.930 6.983 -9.404 1.00 83.88 73 THR A C 1
ATOM 550 O O . THR A 1 73 ? 12.954 7.312 -10.008 1.00 83.88 73 THR A O 1
ATOM 553 N N . TRP A 1 74 ? 11.651 5.708 -9.131 1.00 72.69 74 TRP A N 1
ATOM 554 C CA . TRP A 1 74 ? 12.536 4.588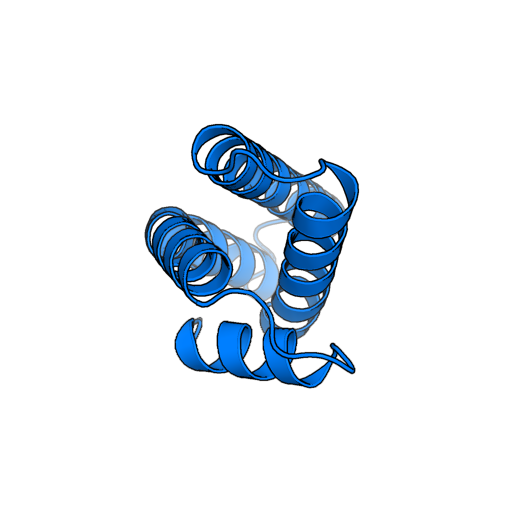 -9.456 1.00 72.69 74 TRP A CA 1
ATOM 555 C C . TRP A 1 74 ? 12.332 4.022 -10.876 1.00 72.69 74 TRP A C 1
ATOM 557 O O . TRP A 1 74 ? 13.170 3.238 -11.329 1.00 72.69 74 TRP A O 1
ATOM 567 N N . GLN A 1 75 ? 11.267 4.396 -11.601 1.00 64.12 75 GLN A N 1
ATOM 568 C CA . GLN A 1 75 ? 10.965 3.853 -12.933 1.00 64.12 75 GLN A CA 1
ATOM 569 C C . GLN A 1 75 ? 11.016 4.872 -14.080 1.00 64.12 75 GLN A C 1
ATOM 571 O O . GLN A 1 75 ? 10.429 5.942 -14.037 1.00 64.12 75 GLN A O 1
ATOM 576 N N . ILE A 1 76 ? 11.648 4.438 -15.179 1.00 52.53 76 ILE A N 1
ATOM 577 C CA . ILE A 1 76 ? 11.605 5.027 -16.534 1.00 52.53 76 ILE A CA 1
ATOM 578 C C . ILE A 1 76 ? 10.460 4.360 -17.350 1.00 52.53 76 ILE A C 1
ATOM 580 O O . ILE A 1 76 ? 10.581 4.148 -18.551 1.00 52.53 76 ILE A O 1
ATOM 584 N N . ASN A 1 77 ? 9.364 3.936 -16.709 1.00 55.44 77 ASN A N 1
ATOM 585 C CA . ASN A 1 77 ? 8.240 3.240 -17.363 1.00 55.44 77 ASN A CA 1
ATOM 586 C C . ASN A 1 77 ? 6.954 4.075 -17.313 1.00 55.44 77 ASN A C 1
ATOM 588 O O . ASN A 1 77 ? 6.858 5.035 -16.556 1.00 55.44 77 ASN A O 1
ATOM 592 N N . ALA A 1 78 ? 5.973 3.707 -18.141 1.00 60.03 78 ALA A N 1
ATOM 593 C CA . ALA A 1 78 ? 4.718 4.436 -18.298 1.00 60.03 78 ALA A CA 1
ATOM 594 C C . ALA A 1 78 ? 3.921 4.527 -16.982 1.00 60.03 78 ALA A C 1
ATOM 596 O O . ALA A 1 78 ? 3.595 3.501 -16.381 1.00 60.03 78 ALA A O 1
ATOM 597 N N . ASP A 1 79 ? 3.530 5.751 -16.604 1.00 71.31 79 ASP A N 1
ATOM 598 C CA . ASP A 1 79 ? 2.746 6.093 -15.401 1.00 71.31 79 ASP A CA 1
ATOM 599 C C . ASP A 1 79 ? 1.562 5.151 -15.123 1.00 71.31 79 ASP A C 1
ATOM 601 O O . ASP A 1 79 ? 1.189 4.921 -13.971 1.00 71.31 79 ASP A O 1
ATOM 605 N N . SER A 1 80 ? 0.940 4.596 -16.167 1.00 80.75 80 SER A N 1
ATOM 606 C CA . SER A 1 80 ? -0.239 3.739 -16.037 1.00 80.75 80 SER A CA 1
ATOM 607 C C . SER A 1 80 ? 0.044 2.400 -15.354 1.00 80.75 80 SER A C 1
ATOM 609 O O . SER A 1 80 ? -0.782 1.951 -14.561 1.00 80.75 80 SER A O 1
ATOM 611 N N . GLU A 1 81 ? 1.185 1.761 -15.631 1.00 83.31 81 GLU A N 1
ATOM 612 C CA . GLU A 1 81 ? 1.510 0.452 -15.043 1.00 83.31 81 GLU A CA 1
ATOM 613 C C . GLU A 1 81 ? 1.857 0.586 -13.560 1.00 83.31 81 GLU A C 1
ATOM 615 O O . G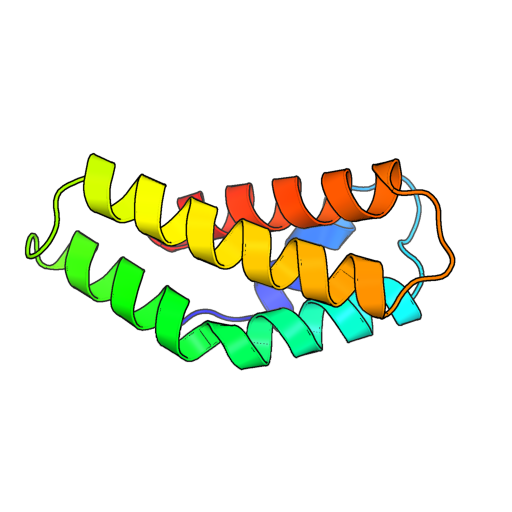LU A 1 81 ? 1.356 -0.180 -12.736 1.00 83.31 81 GLU A O 1
ATOM 620 N N . VAL A 1 82 ? 2.637 1.615 -13.204 1.00 86.38 82 VAL A N 1
ATOM 621 C CA . VAL A 1 82 ? 2.956 1.933 -11.804 1.00 86.38 82 VAL A CA 1
ATOM 622 C C . VAL A 1 82 ? 1.672 2.171 -11.014 1.00 86.38 82 VAL A C 1
ATOM 624 O O . VAL A 1 82 ? 1.454 1.539 -9.980 1.00 86.38 82 VAL A O 1
ATOM 627 N N . ARG A 1 83 ? 0.768 3.009 -11.534 1.00 88.12 83 ARG A N 1
ATOM 628 C CA . ARG A 1 83 ? -0.515 3.290 -10.876 1.00 88.12 83 ARG A CA 1
ATOM 629 C C . ARG A 1 83 ? -1.370 2.041 -10.718 1.00 88.12 83 ARG A C 1
ATOM 631 O O . ARG A 1 83 ? -1.962 1.856 -9.659 1.00 88.12 83 ARG A O 1
ATOM 638 N N . GLN A 1 84 ? -1.438 1.176 -11.730 1.00 90.50 84 GLN A N 1
ATOM 639 C CA . GLN A 1 84 ? -2.197 -0.072 -11.638 1.00 90.50 84 GLN A CA 1
ATOM 640 C C . GLN A 1 84 ? -1.648 -0.986 -10.537 1.00 90.50 84 GLN A C 1
ATOM 642 O O . GLN A 1 84 ? -2.419 -1.487 -9.717 1.00 90.50 84 GLN A O 1
ATOM 647 N N . VAL A 1 85 ? -0.327 -1.169 -10.490 1.00 91.50 85 VAL A N 1
ATOM 648 C CA . VAL A 1 85 ? 0.340 -2.013 -9.492 1.00 91.50 85 VAL A CA 1
ATOM 649 C C . VAL A 1 85 ? 0.143 -1.470 -8.081 1.00 91.50 85 VAL A C 1
ATOM 651 O O . VAL A 1 85 ? -0.228 -2.229 -7.183 1.00 91.50 85 VAL A O 1
ATOM 654 N N . VAL A 1 86 ? 0.328 -0.166 -7.874 1.00 92.12 86 VAL A N 1
ATOM 655 C CA . VAL A 1 86 ? 0.157 0.444 -6.550 1.00 92.12 86 VAL A CA 1
ATOM 656 C C . VAL A 1 86 ? -1.302 0.400 -6.107 1.00 92.12 86 VAL A C 1
ATOM 658 O O . VAL A 1 86 ? -1.575 -0.002 -4.979 1.00 92.12 86 VAL A O 1
ATOM 661 N N . ASN A 1 87 ? -2.252 0.724 -6.988 1.00 93.94 87 ASN A N 1
ATOM 662 C CA . ASN A 1 87 ? -3.679 0.621 -6.672 1.00 93.94 87 ASN A CA 1
ATOM 663 C C . ASN A 1 87 ? -4.044 -0.789 -6.204 1.00 93.94 87 ASN A C 1
ATOM 665 O O . ASN A 1 87 ? -4.611 -0.952 -5.127 1.00 93.94 87 ASN A O 1
ATOM 669 N N . LEU A 1 88 ? -3.648 -1.807 -6.970 1.00 94.31 88 LEU A N 1
ATOM 670 C CA . LEU A 1 88 ? -3.930 -3.191 -6.617 1.00 94.31 88 LEU A CA 1
ATOM 671 C C . LEU A 1 88 ? -3.264 -3.597 -5.295 1.00 94.31 88 LEU A C 1
ATOM 673 O O . LEU A 1 88 ? -3.875 -4.280 -4.474 1.00 94.31 88 LEU A O 1
ATOM 677 N N . THR A 1 89 ? -2.021 -3.169 -5.078 1.00 94.81 89 THR A N 1
ATOM 678 C CA . THR A 1 89 ? -1.298 -3.422 -3.827 1.00 94.81 89 THR A CA 1
ATOM 679 C C . THR A 1 89 ? -2.079 -2.875 -2.637 1.00 94.81 89 THR A C 1
ATOM 681 O O . THR A 1 89 ? -2.288 -3.585 -1.653 1.00 94.81 89 THR A O 1
ATOM 684 N N . PHE A 1 90 ? -2.560 -1.637 -2.736 1.00 95.94 90 PHE A N 1
ATOM 685 C CA . PHE A 1 90 ? -3.292 -0.987 -1.655 1.00 95.94 90 PHE A CA 1
ATOM 686 C C . PHE A 1 90 ? -4.710 -1.530 -1.473 1.00 95.94 90 PHE A C 1
ATOM 688 O O . PHE A 1 90 ? -5.180 -1.597 -0.341 1.00 95.94 90 PHE A O 1
ATOM 695 N N . ASP A 1 91 ? -5.347 -2.046 -2.524 1.00 94.75 91 ASP A N 1
ATOM 696 C CA . ASP A 1 91 ? -6.596 -2.804 -2.397 1.00 94.75 91 ASP A CA 1
ATOM 697 C C . ASP A 1 91 ? -6.398 -4.119 -1.623 1.00 94.75 91 ASP A C 1
ATOM 699 O O . ASP A 1 91 ? -7.253 -4.515 -0.823 1.00 94.75 91 ASP A O 1
ATOM 703 N N . ILE A 1 92 ? -5.274 -4.812 -1.841 1.00 94.69 92 ILE A N 1
ATOM 704 C CA . ILE A 1 92 ? -4.918 -6.032 -1.099 1.00 94.69 92 ILE A CA 1
ATOM 705 C C . ILE A 1 92 ? -4.560 -5.688 0.352 1.00 94.69 92 ILE A C 1
ATOM 707 O O . ILE A 1 92 ? -5.012 -6.376 1.271 1.00 94.69 92 ILE A O 1
ATOM 711 N N . LEU A 1 93 ? -3.793 -4.618 0.579 1.00 92.06 93 LEU A N 1
ATOM 712 C CA . LEU A 1 93 ? -3.460 -4.141 1.924 1.00 92.06 93 LEU A CA 1
ATOM 713 C C . LEU A 1 93 ? -4.714 -3.750 2.700 1.00 92.06 93 LEU A C 1
ATOM 715 O O . LEU A 1 93 ? -4.872 -4.194 3.831 1.00 92.06 93 LEU A O 1
ATOM 719 N N . ASN A 1 94 ? -5.643 -3.022 2.078 1.00 92.31 94 ASN A N 1
ATOM 720 C CA . ASN A 1 94 ? -6.921 -2.668 2.687 1.00 92.31 94 ASN A CA 1
ATOM 721 C C . ASN A 1 94 ? -7.644 -3.917 3.219 1.00 92.31 94 ASN A C 1
ATOM 723 O O . ASN A 1 94 ? -8.043 -3.966 4.372 1.00 92.31 94 ASN A O 1
ATOM 727 N N . LYS A 1 95 ? -7.727 -4.985 2.416 1.00 91.81 95 LYS A N 1
ATOM 728 C CA . LYS A 1 95 ? -8.345 -6.262 2.827 1.00 91.81 95 LYS A CA 1
ATOM 729 C C . LYS A 1 95 ? -7.552 -7.023 3.892 1.00 91.81 95 LYS A C 1
ATOM 731 O O . LYS A 1 95 ? -8.133 -7.824 4.607 1.00 91.81 95 LYS A O 1
ATOM 736 N N . THR A 1 96 ? -6.237 -6.834 3.944 1.00 89.81 96 THR A N 1
ATOM 737 C CA . THR A 1 96 ? -5.346 -7.520 4.895 1.00 89.81 96 THR A CA 1
ATOM 738 C C . THR A 1 96 ? -5.357 -6.844 6.268 1.00 89.81 96 THR A C 1
ATOM 740 O O . THR A 1 96 ? -5.132 -7.501 7.281 1.00 89.81 96 THR A O 1
ATOM 743 N N . LEU A 1 97 ? -5.595 -5.531 6.296 1.00 87.12 97 LEU A N 1
ATOM 744 C CA . LEU A 1 97 ? -5.564 -4.697 7.497 1.00 87.12 97 LEU A CA 1
ATOM 745 C C . LEU A 1 97 ? -6.914 -4.601 8.226 1.00 87.12 97 LEU A C 1
ATOM 747 O O . LEU A 1 97 ? -6.955 -4.047 9.325 1.00 87.12 97 LEU A O 1
ATOM 751 N N . ILE A 1 98 ? -7.997 -5.103 7.625 1.00 82.56 98 ILE A N 1
ATOM 752 C CA . ILE A 1 98 ? -9.363 -5.063 8.170 1.00 82.56 98 ILE A CA 1
ATOM 753 C C . ILE A 1 98 ? -9.819 -6.459 8.592 1.00 82.56 98 ILE A C 1
ATOM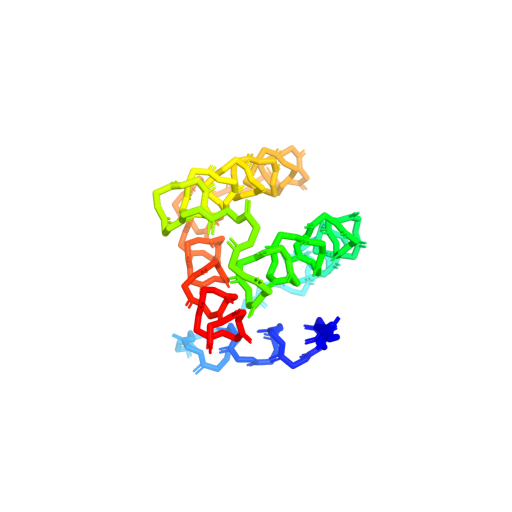 755 O O . ILE A 1 98 ? -9.570 -7.420 7.832 1.00 82.56 98 ILE A O 1
#

pLDDT: mean 90.08, std 8.25, range [52.53, 97.0]

Sequence (98 aa):
MHISIDNIITQVQAQFDSPLPGSMLSVLQTSLANEQGALESLGTAFASGNISREEFETGLEREKNVVTTEMETWQINADSEVRQVVNLTFDILNKTLI

Radius of gyration: 13.26 Å; chains: 1; bounding box: 26×22×37 Å